Protein AF-A0A4D4MBR3-F1 (afdb_monomer_lite)

Organism: Streptomyces avermitilis (NCBI:txid33903)

Secondary structure (DSSP, 8-state):
--HHHHHHHHHHHHHHHHHHHHHHHHHHGGGGGTTSS-HHHHHHHHHHHTTSTTHHHHHHHHHT-HHHHHHHHHHHHTT---HHHHHHHHHHHHHHHHHTTSS-TTS-HHHHHHHHHHHHHHHHHS--TTPPPSHHHHHHHHHHHH--

Sequence (148 aa):
MHTHFAGLDEFVAELCLDRFARTAAKAQALSGLAGQGTVARNLDAVALALFDSGGPAMSGLAMTRPAAALRIREALVDGAPGFTAIQEAITGYLKAERGLGRVAETVDPRTVALAIVGTAHHLLMTSWPGAPDPRPHMARLVAALVDS

Structure (mmCIF, N/CA/C/O backbone):
data_AF-A0A4D4MBR3-F1
#
_entry.id   AF-A0A4D4MBR3-F1
#
loop_
_atom_site.group_PDB
_atom_site.id
_atom_site.type_symbol
_atom_site.label_atom_id
_atom_site.label_alt_id
_atom_site.label_comp_id
_atom_site.label_asym_id
_atom_site.label_entity_id
_atom_site.label_seq_id
_atom_site.pdbx_PDB_ins_code
_atom_site.Cartn_x
_atom_site.Cartn_y
_atom_site.Cartn_z
_atom_site.occupancy
_atom_site.B_iso_or_equiv
_atom_site.auth_seq_id
_atom_site.auth_comp_id
_atom_site.auth_asym_id
_atom_site.auth_atom_id
_atom_site.pdbx_PDB_model_num
ATOM 1 N N . MET A 1 1 ? 20.986 -2.812 -32.828 1.00 52.12 1 MET A N 1
ATOM 2 C CA . MET A 1 1 ? 21.242 -2.712 -31.371 1.00 52.12 1 MET A CA 1
ATOM 3 C C . MET A 1 1 ? 20.037 -2.206 -30.552 1.00 52.12 1 MET A C 1
ATOM 5 O O . MET A 1 1 ? 20.242 -1.737 -29.447 1.00 52.12 1 MET A O 1
ATOM 9 N N . HIS A 1 2 ? 18.781 -2.354 -31.009 1.00 56.81 2 HIS A N 1
ATOM 10 C CA . HIS A 1 2 ? 17.591 -1.909 -30.246 1.00 56.81 2 HIS A CA 1
ATOM 11 C C . HIS A 1 2 ? 16.764 -3.061 -29.644 1.00 56.81 2 HIS A C 1
ATOM 13 O O . HIS A 1 2 ? 16.032 -2.860 -28.684 1.00 56.81 2 HIS A O 1
ATOM 19 N N . THR A 1 3 ? 16.923 -4.286 -30.148 1.00 61.53 3 THR A N 1
ATOM 20 C CA . THR A 1 3 ? 16.164 -5.467 -29.704 1.00 61.53 3 THR A CA 1
ATOM 21 C C . THR A 1 3 ? 16.531 -5.927 -28.293 1.00 61.53 3 THR A C 1
ATOM 23 O O . THR A 1 3 ? 15.649 -6.268 -27.515 1.00 61.53 3 THR A O 1
ATOM 26 N N . HIS A 1 4 ? 17.815 -5.877 -27.926 1.00 59.25 4 HIS A N 1
ATOM 27 C CA . HIS A 1 4 ? 18.270 -6.319 -26.603 1.00 59.25 4 HIS A CA 1
ATOM 28 C C . HIS A 1 4 ? 17.826 -5.376 -25.468 1.00 59.25 4 HIS A C 1
ATOM 30 O O . HIS A 1 4 ? 17.591 -5.818 -24.348 1.00 59.25 4 HIS A O 1
ATOM 36 N N . PHE A 1 5 ? 17.695 -4.074 -25.745 1.00 61.84 5 PHE A N 1
ATOM 37 C CA . PHE A 1 5 ? 17.222 -3.103 -24.753 1.00 61.84 5 PHE A CA 1
ATOM 38 C C . PHE A 1 5 ? 15.700 -3.104 -24.623 1.00 61.84 5 PHE A C 1
ATOM 40 O O . PHE A 1 5 ? 15.207 -2.993 -23.506 1.00 61.84 5 PHE A O 1
ATOM 47 N N . ALA A 1 6 ? 14.974 -3.328 -25.725 1.00 71.31 6 ALA A N 1
ATOM 48 C CA . ALA A 1 6 ? 13.524 -3.491 -25.690 1.00 71.31 6 ALA A CA 1
ATOM 49 C C . ALA A 1 6 ? 13.096 -4.647 -24.768 1.00 71.31 6 ALA A C 1
ATOM 51 O O . ALA A 1 6 ? 12.208 -4.449 -23.945 1.00 71.31 6 ALA A O 1
ATOM 52 N N . GLY A 1 7 ? 13.781 -5.797 -24.839 1.00 84.25 7 GLY A N 1
ATOM 53 C CA . GLY A 1 7 ? 13.503 -6.935 -23.954 1.00 84.25 7 GLY A CA 1
ATOM 54 C C . GLY A 1 7 ? 13.854 -6.675 -22.485 1.00 84.25 7 GLY A C 1
ATOM 55 O O . GLY A 1 7 ? 13.163 -7.151 -21.591 1.00 84.25 7 GLY A O 1
ATOM 56 N N . LEU A 1 8 ? 14.892 -5.876 -22.207 1.00 87.25 8 LEU A N 1
ATOM 57 C CA . LEU A 1 8 ? 15.225 -5.493 -20.831 1.00 87.25 8 LEU A CA 1
ATOM 58 C C . LEU A 1 8 ? 14.201 -4.509 -20.246 1.00 87.25 8 LEU A C 1
ATOM 60 O O . LEU A 1 8 ? 13.843 -4.626 -19.079 1.00 87.25 8 LEU A O 1
ATOM 64 N N . ASP A 1 9 ? 13.727 -3.544 -21.035 1.00 90.00 9 ASP A N 1
ATOM 65 C CA . ASP A 1 9 ? 12.714 -2.581 -20.590 1.00 90.00 9 ASP A CA 1
ATOM 66 C C . ASP A 1 9 ? 11.358 -3.257 -20.343 1.00 90.00 9 ASP A C 1
ATOM 68 O O . ASP A 1 9 ? 10.672 -2.924 -19.378 1.00 90.00 9 ASP A O 1
ATOM 72 N N . GLU A 1 10 ? 10.996 -4.220 -21.193 1.00 91.38 10 GLU A N 1
ATOM 73 C CA . GLU A 1 10 ? 9.834 -5.094 -21.011 1.00 91.38 10 GLU A CA 1
ATOM 74 C C . GLU A 1 10 ? 9.959 -5.914 -19.725 1.00 91.38 10 GLU A C 1
ATOM 76 O O . GLU A 1 10 ? 9.095 -5.816 -18.857 1.00 91.38 10 GLU A O 1
ATOM 81 N N . PHE A 1 11 ? 11.084 -6.606 -19.532 1.00 90.50 11 PHE A N 1
ATOM 82 C CA . PHE A 1 11 ? 11.342 -7.379 -18.319 1.00 90.50 11 PHE A CA 1
ATOM 83 C C . PHE A 1 11 ? 11.266 -6.529 -17.039 1.00 90.50 11 PHE A C 1
ATOM 85 O O . PHE A 1 11 ? 10.668 -6.942 -16.046 1.00 90.50 11 PHE A O 1
ATOM 92 N N . VAL A 1 12 ? 11.847 -5.322 -17.044 1.00 91.31 12 VAL A N 1
ATOM 93 C CA . VAL A 1 12 ? 11.779 -4.405 -15.892 1.00 91.31 12 VAL A CA 1
ATOM 94 C C . VAL A 1 12 ? 10.337 -3.975 -15.619 1.00 91.31 12 VAL A C 1
ATOM 96 O O . VAL A 1 12 ? 9.928 -3.943 -14.458 1.00 91.31 12 VAL A O 1
ATOM 99 N N . ALA A 1 13 ? 9.560 -3.668 -16.662 1.00 92.94 13 ALA A N 1
ATOM 100 C CA . ALA A 1 13 ? 8.157 -3.300 -16.514 1.00 92.94 13 ALA A CA 1
ATOM 101 C C . ALA A 1 13 ? 7.324 -4.450 -15.931 1.00 92.94 13 ALA A C 1
ATOM 103 O O . ALA A 1 13 ? 6.610 -4.243 -14.949 1.00 92.94 13 ALA A O 1
ATOM 104 N N . GLU A 1 14 ? 7.460 -5.661 -16.474 1.00 91.94 14 GLU A N 1
ATOM 105 C CA . GLU A 1 14 ? 6.768 -6.854 -15.979 1.00 91.94 14 GLU A CA 1
ATOM 106 C C . GLU A 1 14 ? 7.123 -7.159 -14.524 1.00 91.94 14 GLU A C 1
ATOM 108 O O . GLU A 1 14 ? 6.234 -7.413 -13.713 1.00 91.94 14 GLU A O 1
ATOM 113 N N . LEU A 1 15 ? 8.402 -7.061 -14.153 1.00 89.81 15 LEU A N 1
ATOM 114 C CA . LEU A 1 15 ? 8.845 -7.311 -12.783 1.00 89.81 15 LEU A CA 1
ATOM 115 C C . LEU A 1 15 ? 8.292 -6.269 -11.792 1.00 89.81 15 LEU A C 1
ATOM 117 O O . LEU A 1 15 ? 7.940 -6.610 -10.660 1.00 89.81 15 LEU A O 1
ATOM 121 N N . CYS A 1 16 ? 8.170 -5.003 -12.202 1.00 90.56 16 CYS A N 1
ATOM 122 C CA . CYS A 1 16 ? 7.499 -3.974 -11.404 1.00 90.56 16 CYS A CA 1
ATOM 123 C C . CYS A 1 16 ? 5.992 -4.243 -11.258 1.00 90.56 16 CYS A C 1
ATOM 125 O O . CYS A 1 16 ? 5.451 -4.109 -10.159 1.00 90.56 16 CYS A O 1
ATOM 127 N N . LEU A 1 17 ? 5.318 -4.638 -12.340 1.00 91.81 17 LEU A N 1
ATOM 128 C CA . LEU A 1 17 ? 3.878 -4.910 -12.344 1.00 91.81 17 LEU A CA 1
ATOM 129 C C . LEU A 1 17 ? 3.519 -6.173 -11.548 1.00 91.81 17 LEU A C 1
ATOM 131 O O . LEU A 1 17 ? 2.597 -6.128 -10.736 1.00 91.81 17 LEU A O 1
ATOM 135 N N . ASP A 1 18 ? 4.272 -7.267 -11.700 1.00 90.62 18 ASP A N 1
ATOM 136 C CA . ASP A 1 18 ? 4.110 -8.497 -10.907 1.00 90.62 18 ASP A CA 1
ATOM 137 C C . ASP A 1 18 ? 4.226 -8.196 -9.408 1.00 90.62 18 ASP A C 1
ATOM 139 O O . ASP A 1 18 ? 3.422 -8.655 -8.594 1.00 90.62 18 ASP A O 1
ATOM 143 N N . ARG A 1 19 ? 5.174 -7.334 -9.035 1.00 88.94 19 ARG A N 1
ATOM 144 C CA . ARG A 1 19 ? 5.329 -6.893 -7.652 1.00 88.94 19 ARG A CA 1
ATOM 145 C C . ARG A 1 19 ? 4.107 -6.131 -7.151 1.00 88.94 19 ARG A C 1
ATOM 147 O O . ARG A 1 19 ? 3.607 -6.447 -6.071 1.00 88.94 19 ARG A O 1
ATOM 154 N N . PHE A 1 20 ? 3.626 -5.145 -7.907 1.00 91.31 20 PHE A N 1
ATOM 155 C CA . PHE A 1 20 ? 2.425 -4.411 -7.517 1.00 91.31 20 PHE A CA 1
ATOM 156 C C . PHE A 1 20 ? 1.214 -5.336 -7.394 1.00 91.31 20 PHE A C 1
ATOM 158 O O . PHE A 1 20 ? 0.483 -5.235 -6.409 1.00 91.31 20 PHE A O 1
ATOM 165 N N . ALA A 1 21 ? 1.061 -6.301 -8.302 1.00 92.75 21 ALA A N 1
ATOM 166 C CA . ALA A 1 21 ? 0.005 -7.303 -8.239 1.00 92.75 21 ALA A CA 1
ATOM 167 C C . ALA A 1 21 ? 0.090 -8.167 -6.973 1.00 92.75 21 ALA A C 1
ATOM 169 O O . ALA A 1 21 ? -0.911 -8.332 -6.274 1.00 92.75 21 ALA A O 1
ATOM 170 N N . ARG A 1 22 ? 1.282 -8.661 -6.614 1.00 92.38 22 ARG A N 1
ATOM 171 C CA . ARG A 1 22 ? 1.488 -9.435 -5.376 1.00 92.38 22 ARG A CA 1
ATOM 172 C C . ARG A 1 22 ? 1.175 -8.617 -4.131 1.00 92.38 22 ARG A C 1
ATOM 174 O O . ARG A 1 22 ? 0.509 -9.115 -3.223 1.00 92.38 22 ARG A O 1
ATOM 181 N N . THR A 1 23 ? 1.635 -7.367 -4.070 1.00 93.62 23 THR A N 1
ATOM 182 C CA . THR A 1 23 ? 1.335 -6.493 -2.931 1.00 93.62 23 THR A CA 1
ATOM 183 C C . THR A 1 23 ? -0.154 -6.161 -2.862 1.00 93.62 23 THR A C 1
ATOM 185 O O . THR A 1 23 ? -0.723 -6.209 -1.775 1.00 93.62 23 THR A O 1
ATOM 188 N N . ALA A 1 24 ? -0.810 -5.879 -3.988 1.00 95.12 24 ALA A N 1
ATOM 189 C CA . ALA A 1 24 ? -2.246 -5.619 -4.030 1.00 95.12 24 ALA A CA 1
ATOM 190 C C . ALA A 1 24 ? -3.059 -6.840 -3.582 1.00 95.12 24 ALA A C 1
ATOM 192 O O . ALA A 1 24 ? -3.966 -6.689 -2.769 1.00 95.12 24 ALA A O 1
ATOM 193 N N . ALA A 1 25 ? -2.692 -8.050 -4.014 1.00 95.44 25 ALA A N 1
ATOM 194 C CA . ALA A 1 25 ? -3.316 -9.285 -3.541 1.00 95.44 25 ALA A CA 1
ATOM 195 C C . ALA A 1 25 ? -3.141 -9.464 -2.020 1.00 95.44 25 ALA A C 1
ATOM 197 O O . ALA A 1 25 ? -4.094 -9.783 -1.308 1.00 95.44 25 ALA A O 1
ATOM 198 N N . LYS A 1 26 ? -1.940 -9.181 -1.494 1.00 95.31 26 LYS A N 1
ATOM 199 C CA . LYS A 1 26 ? -1.676 -9.195 -0.045 1.00 95.31 26 LYS A CA 1
ATOM 200 C C . LYS A 1 26 ? -2.508 -8.148 0.703 1.00 95.31 26 LYS A C 1
ATOM 202 O O . LYS A 1 26 ? -2.999 -8.429 1.791 1.00 95.31 26 LYS A O 1
ATOM 207 N N . ALA A 1 27 ? -2.688 -6.963 0.121 1.00 97.12 27 ALA A N 1
ATOM 208 C CA . ALA A 1 27 ? -3.512 -5.903 0.686 1.00 97.12 27 ALA A CA 1
ATOM 209 C C . ALA A 1 27 ? -4.997 -6.286 0.698 1.00 97.12 27 ALA A C 1
ATOM 211 O O . ALA A 1 27 ? -5.667 -6.104 1.708 1.00 97.12 27 ALA A O 1
ATOM 212 N N . GLN A 1 28 ? -5.513 -6.877 -0.381 1.00 97.12 28 GLN A N 1
ATOM 213 C CA . GLN A 1 28 ? -6.903 -7.342 -0.466 1.00 97.12 28 GLN A CA 1
ATOM 214 C C . GLN A 1 28 ? -7.223 -8.407 0.594 1.00 97.12 28 GLN A C 1
ATOM 216 O O . GLN A 1 28 ? -8.316 -8.402 1.168 1.00 97.12 28 GLN A O 1
ATOM 221 N N . ALA A 1 29 ? -6.251 -9.263 0.924 1.00 97.25 29 ALA A N 1
ATOM 222 C CA . ALA A 1 29 ? -6.381 -10.259 1.985 1.00 97.25 29 ALA A CA 1
ATOM 223 C C . ALA A 1 29 ? -6.569 -9.653 3.392 1.00 97.25 29 ALA A C 1
ATOM 225 O O . ALA A 1 29 ? -7.043 -10.354 4.286 1.00 97.25 29 ALA A O 1
ATOM 226 N N . LEU A 1 30 ? -6.279 -8.358 3.599 1.00 97.75 30 LEU A N 1
ATOM 227 C CA . LEU A 1 30 ? -6.546 -7.675 4.872 1.00 97.75 30 LEU A CA 1
ATOM 228 C C . LEU A 1 30 ? -8.026 -7.712 5.259 1.00 97.75 30 LEU A C 1
ATOM 230 O O . LEU A 1 30 ? -8.342 -7.761 6.444 1.00 97.75 30 LEU A O 1
ATOM 234 N N . SER A 1 31 ? -8.935 -7.728 4.280 1.00 96.50 31 SER A N 1
ATOM 235 C CA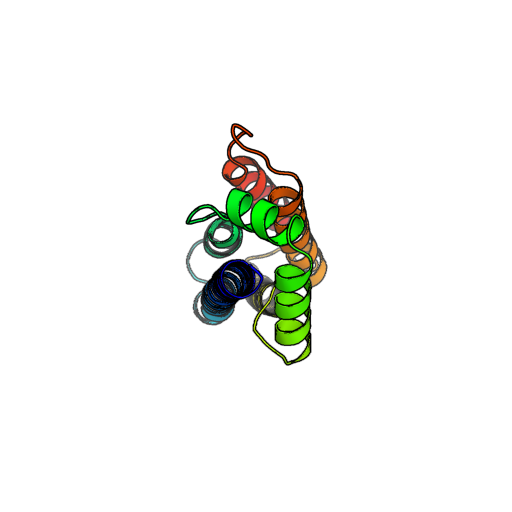 . SER A 1 31 ? -10.378 -7.819 4.541 1.00 96.50 31 SER A CA 1
ATOM 236 C C . SER A 1 31 ? -10.749 -9.041 5.396 1.00 96.50 31 SER A C 1
ATOM 238 O O . SER A 1 31 ? -11.602 -8.935 6.272 1.00 96.50 31 SER A O 1
ATOM 240 N N . GLY A 1 32 ? -10.058 -10.172 5.212 1.00 97.56 32 GLY A N 1
ATOM 241 C CA . GLY A 1 32 ? -10.244 -11.391 6.006 1.00 97.56 32 GLY A CA 1
ATOM 242 C C . GLY A 1 32 ? -9.528 -11.392 7.361 1.00 97.56 32 GLY A C 1
ATOM 243 O O . GLY A 1 32 ? -9.741 -12.303 8.158 1.00 97.56 32 GLY A O 1
ATOM 244 N N . LEU A 1 33 ? -8.686 -10.391 7.632 1.00 98.00 33 LEU A N 1
ATOM 245 C CA . LEU A 1 33 ? -7.939 -10.236 8.884 1.00 98.00 33 LEU A CA 1
ATOM 246 C C . LEU A 1 33 ? -8.573 -9.212 9.832 1.00 98.00 33 LEU A C 1
ATOM 248 O O . LEU A 1 33 ? -8.041 -8.998 10.919 1.00 98.00 33 LEU A O 1
ATOM 252 N N . ALA A 1 34 ? -9.691 -8.588 9.448 1.00 98.00 34 ALA A N 1
ATOM 253 C CA . ALA A 1 34 ? -10.412 -7.655 10.307 1.00 98.00 34 ALA A CA 1
ATOM 254 C C . ALA A 1 34 ? -10.749 -8.307 11.661 1.00 98.00 34 ALA A C 1
ATOM 256 O O . ALA A 1 34 ? -11.336 -9.390 11.718 1.00 98.00 34 ALA A O 1
ATOM 257 N N . GLY A 1 35 ? -10.340 -7.663 12.755 1.00 98.00 35 GLY A N 1
ATOM 258 C CA . GLY A 1 35 ? -10.522 -8.177 14.113 1.00 98.00 35 GLY A CA 1
ATOM 259 C C . GLY A 1 35 ? -9.496 -9.229 14.550 1.00 98.00 35 GLY A C 1
ATOM 260 O O . GLY A 1 35 ? -9.555 -9.691 15.690 1.00 98.00 35 GLY A O 1
ATOM 261 N N . GLN A 1 36 ? -8.538 -9.597 13.694 1.00 97.62 36 GLN A N 1
ATOM 262 C CA . GLN A 1 36 ? -7.528 -10.627 13.957 1.00 97.62 36 GLN A CA 1
ATOM 263 C C . GLN A 1 36 ? -6.112 -10.038 13.986 1.00 97.62 36 GLN A C 1
ATOM 265 O O . GLN A 1 36 ? -5.760 -9.155 13.208 1.00 97.62 36 GLN A O 1
ATOM 270 N N . GLY A 1 37 ? -5.244 -10.562 14.857 1.00 95.88 37 GLY A N 1
ATOM 271 C CA . GLY A 1 37 ? -3.885 -10.028 15.017 1.00 95.88 37 GLY A CA 1
ATOM 272 C C . GLY A 1 37 ? -3.878 -8.617 15.609 1.00 95.88 37 GLY A C 1
ATOM 273 O O . GLY A 1 37 ? -4.796 -8.258 16.339 1.00 95.88 37 GLY A O 1
ATOM 274 N N . THR A 1 38 ? -2.851 -7.818 15.317 1.00 96.88 38 THR A N 1
ATOM 275 C CA . THR A 1 38 ? -2.836 -6.374 15.611 1.00 96.88 38 THR A CA 1
ATOM 276 C C . THR A 1 38 ? -2.924 -5.592 14.304 1.00 96.88 38 THR A C 1
ATOM 278 O O . THR A 1 38 ? -2.416 -6.050 13.277 1.00 96.88 38 THR A O 1
ATOM 281 N N . VAL A 1 39 ? -3.548 -4.410 14.345 1.00 97.75 39 VAL A N 1
ATOM 282 C CA . VAL A 1 39 ? -3.711 -3.546 13.162 1.00 97.75 39 VAL A CA 1
ATOM 283 C C . VAL A 1 39 ? -2.345 -3.192 12.575 1.00 97.75 39 VAL A C 1
ATOM 285 O O . VAL A 1 39 ? -2.122 -3.402 11.384 1.00 97.75 39 VAL A O 1
ATOM 288 N N . ALA A 1 40 ? -1.401 -2.771 13.425 1.00 97.25 40 ALA A N 1
ATOM 289 C CA . ALA A 1 40 ? -0.042 -2.433 13.009 1.00 97.25 40 ALA A CA 1
ATOM 290 C C . ALA A 1 40 ? 0.654 -3.605 12.297 1.00 97.25 40 ALA A C 1
ATOM 292 O O . ALA A 1 40 ? 1.158 -3.439 11.193 1.00 97.25 40 ALA A O 1
ATOM 293 N N . ARG A 1 41 ? 0.592 -4.826 12.856 1.00 96.69 41 ARG A N 1
ATOM 294 C CA . ARG A 1 41 ? 1.218 -6.016 12.252 1.00 96.69 41 ARG A CA 1
ATOM 295 C C . ARG A 1 41 ? 0.629 -6.348 10.883 1.00 96.69 41 ARG A C 1
ATOM 297 O O . ARG A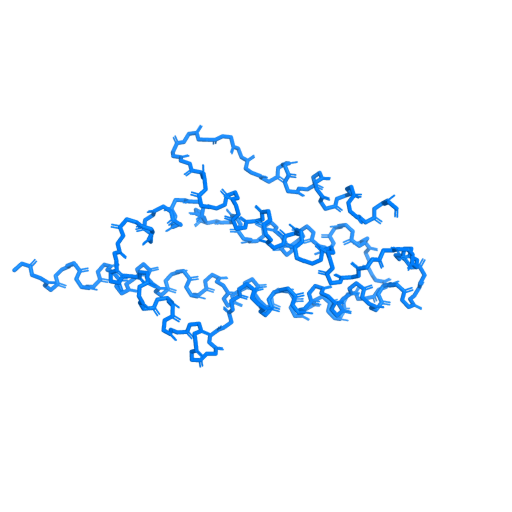 1 41 ? 1.361 -6.735 9.973 1.00 96.69 41 ARG A O 1
ATOM 304 N N . ASN A 1 42 ? -0.690 -6.249 10.743 1.00 97.62 42 ASN A N 1
ATOM 305 C CA . ASN A 1 42 ? -1.361 -6.551 9.482 1.00 97.62 42 ASN A CA 1
ATOM 306 C C . ASN A 1 42 ? -1.000 -5.504 8.412 1.00 97.62 42 ASN A C 1
ATOM 308 O O . ASN A 1 42 ? -0.682 -5.873 7.280 1.00 97.62 42 ASN A O 1
ATOM 312 N N . LEU A 1 43 ? -0.965 -4.218 8.777 1.00 97.38 43 LEU A N 1
ATOM 313 C CA . LEU A 1 43 ? -0.522 -3.145 7.882 1.00 97.38 43 LEU A CA 1
ATOM 314 C C . LEU A 1 43 ? 0.958 -3.262 7.514 1.00 97.38 43 LEU A C 1
ATOM 316 O O . LEU A 1 43 ? 1.287 -3.145 6.336 1.00 97.38 43 LEU A O 1
ATOM 320 N N . ASP A 1 44 ? 1.833 -3.568 8.472 1.00 96.94 44 ASP A N 1
ATOM 321 C CA . ASP A 1 44 ? 3.260 -3.803 8.231 1.00 96.94 44 ASP A CA 1
ATOM 322 C C . ASP A 1 44 ? 3.473 -4.934 7.231 1.00 96.94 44 ASP A C 1
ATOM 324 O O . ASP A 1 44 ? 4.288 -4.816 6.317 1.00 96.94 44 ASP A O 1
ATOM 328 N N . ALA A 1 45 ? 2.705 -6.021 7.335 1.00 95.12 45 ALA A N 1
ATOM 329 C CA . ALA A 1 45 ? 2.814 -7.119 6.385 1.00 95.12 45 ALA A CA 1
ATOM 330 C C . ALA A 1 45 ? 2.599 -6.635 4.938 1.00 95.12 45 ALA A C 1
ATOM 332 O O . ALA A 1 45 ? 3.301 -7.091 4.034 1.00 95.12 45 ALA A O 1
ATOM 333 N N . VAL A 1 46 ? 1.672 -5.706 4.704 1.00 95.56 46 VAL A N 1
ATOM 334 C CA . VAL A 1 46 ? 1.414 -5.129 3.376 1.00 95.56 46 VAL A CA 1
ATOM 335 C C . VAL A 1 46 ? 2.459 -4.079 3.008 1.00 95.56 46 VAL A C 1
ATOM 337 O O . VAL A 1 46 ? 3.052 -4.156 1.933 1.00 95.56 46 VAL A O 1
ATOM 340 N N . ALA A 1 47 ? 2.720 -3.130 3.904 1.00 93.88 47 ALA A N 1
ATOM 341 C CA . ALA A 1 47 ? 3.623 -2.009 3.676 1.00 93.88 47 ALA A CA 1
ATOM 342 C C . ALA A 1 47 ? 5.063 -2.471 3.410 1.00 93.88 47 ALA A C 1
ATOM 344 O O . ALA A 1 47 ? 5.729 -1.953 2.516 1.00 93.88 47 ALA A O 1
ATOM 345 N N . LEU A 1 48 ? 5.534 -3.489 4.133 1.00 93.69 48 LEU A N 1
ATOM 346 C CA . LEU A 1 48 ? 6.885 -4.021 3.973 1.00 93.69 48 LEU A CA 1
ATOM 347 C C . LEU A 1 48 ? 7.041 -4.897 2.726 1.00 93.69 48 LEU A C 1
ATOM 349 O O . LEU A 1 48 ? 8.134 -4.952 2.165 1.00 93.69 48 LEU A O 1
ATOM 353 N N . ALA A 1 49 ? 5.953 -5.497 2.225 1.00 91.75 49 ALA A N 1
ATOM 354 C CA . ALA A 1 49 ? 5.984 -6.261 0.975 1.00 91.75 49 ALA A CA 1
ATOM 355 C C . ALA A 1 49 ? 6.369 -5.390 -0.234 1.00 91.75 49 ALA A C 1
ATOM 357 O O . ALA A 1 49 ? 6.916 -5.887 -1.218 1.00 91.75 49 ALA A O 1
ATOM 358 N N . LEU A 1 50 ? 6.159 -4.070 -0.146 1.00 85.31 50 LEU A N 1
ATOM 359 C CA . LEU A 1 50 ? 6.634 -3.115 -1.146 1.00 85.31 50 LEU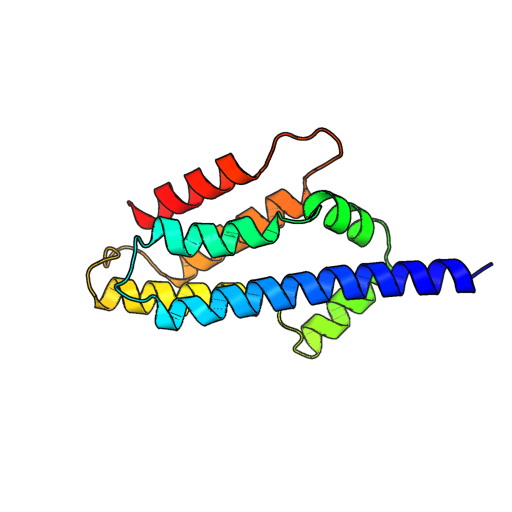 A CA 1
ATOM 360 C C . LEU A 1 50 ? 8.158 -2.994 -1.194 1.00 85.31 50 LEU A C 1
ATOM 362 O O . LEU A 1 50 ? 8.659 -2.540 -2.220 1.00 85.31 50 LEU A O 1
ATOM 366 N N . PHE A 1 51 ? 8.912 -3.485 -0.201 1.00 88.50 51 PHE A N 1
ATOM 367 C CA . PHE A 1 51 ? 10.386 -3.426 -0.145 1.00 88.50 51 PHE A CA 1
ATOM 368 C C . PHE A 1 51 ? 11.117 -4.771 -0.327 1.00 88.50 51 PHE A C 1
ATOM 370 O O . PHE A 1 51 ? 12.340 -4.777 -0.464 1.00 88.50 51 PHE A O 1
ATOM 377 N N . ASP A 1 52 ? 10.406 -5.900 -0.396 1.00 84.62 52 ASP A N 1
ATOM 378 C CA . ASP A 1 52 ? 10.975 -7.240 -0.648 1.00 84.62 52 ASP A CA 1
ATOM 379 C C . ASP A 1 52 ? 11.803 -7.339 -1.952 1.00 84.62 52 ASP A C 1
ATOM 381 O O . ASP A 1 52 ? 11.750 -6.454 -2.794 1.00 84.62 52 ASP A O 1
ATOM 385 N N . SER A 1 53 ? 12.598 -8.389 -2.168 1.00 69.50 53 SER A N 1
ATOM 386 C CA . SER A 1 53 ? 13.203 -8.723 -3.484 1.00 69.50 53 SER A CA 1
ATOM 387 C C . SER A 1 53 ? 13.780 -7.548 -4.311 1.00 69.50 53 SER A C 1
ATOM 389 O O . SER A 1 53 ? 13.548 -7.461 -5.514 1.00 69.50 53 SER A O 1
ATOM 391 N N . GLY A 1 54 ? 14.478 -6.598 -3.677 1.00 73.56 54 GLY A N 1
ATOM 392 C CA . GLY A 1 54 ? 15.123 -5.478 -4.373 1.00 73.56 54 GLY A CA 1
ATOM 393 C C . GLY A 1 54 ? 14.199 -4.341 -4.827 1.00 73.56 54 GLY A C 1
ATOM 394 O O . GLY A 1 54 ? 14.570 -3.621 -5.747 1.00 73.56 54 GLY A O 1
ATOM 395 N N . GLY A 1 55 ? 13.032 -4.141 -4.199 1.00 79.50 55 GLY A N 1
ATOM 396 C CA . GLY A 1 55 ? 12.081 -3.065 -4.542 1.00 79.50 55 GLY A CA 1
ATOM 397 C C . GLY A 1 55 ? 12.718 -1.690 -4.812 1.00 79.50 55 GLY A C 1
ATOM 398 O O . GLY A 1 55 ? 12.445 -1.106 -5.862 1.00 79.50 55 GLY A O 1
ATOM 399 N N . PRO A 1 56 ? 13.617 -1.198 -3.940 1.00 82.25 56 PRO A N 1
ATOM 400 C CA . PRO A 1 56 ? 14.394 0.017 -4.186 1.00 82.25 56 PRO A CA 1
ATOM 401 C C . PRO A 1 56 ? 15.263 -0.009 -5.453 1.00 82.25 56 PRO A C 1
ATOM 403 O O . PRO A 1 56 ? 15.201 0.901 -6.276 1.00 82.25 56 PRO A O 1
ATOM 406 N N . ALA A 1 57 ? 16.041 -1.077 -5.651 1.00 84.19 57 ALA A N 1
ATOM 407 C CA . ALA A 1 57 ? 16.904 -1.224 -6.823 1.00 84.19 57 ALA A CA 1
ATOM 408 C C . ALA A 1 57 ? 16.081 -1.305 -8.119 1.00 84.19 57 ALA A C 1
ATOM 410 O O . ALA A 1 57 ? 16.413 -0.656 -9.107 1.00 84.19 57 ALA A O 1
ATOM 411 N N . MET A 1 58 ? 14.970 -2.044 -8.092 1.00 83.19 58 MET A N 1
ATOM 412 C CA . MET A 1 58 ? 14.017 -2.139 -9.198 1.00 83.19 58 MET A CA 1
ATOM 413 C C . MET A 1 58 ? 13.374 -0.794 -9.527 1.00 83.19 58 MET A C 1
ATOM 415 O O . MET A 1 58 ? 13.257 -0.444 -10.697 1.00 83.19 58 MET A O 1
ATOM 419 N N . SER A 1 59 ? 13.005 -0.023 -8.505 1.00 84.50 59 SER A N 1
ATOM 420 C CA . SER A 1 59 ? 12.450 1.321 -8.679 1.00 84.50 59 SER A CA 1
ATOM 421 C C . SER A 1 59 ? 13.456 2.246 -9.361 1.00 84.50 59 SER A C 1
ATOM 423 O O . SER A 1 59 ? 13.125 2.869 -10.368 1.00 84.50 59 SER A O 1
ATOM 425 N N . GLY A 1 60 ? 14.713 2.250 -8.906 1.00 85.25 60 GLY A N 1
ATOM 426 C CA . GLY A 1 60 ? 15.788 2.995 -9.565 1.00 85.25 60 GLY A CA 1
ATOM 427 C C . GLY A 1 60 ? 16.032 2.546 -11.014 1.00 85.25 60 GLY A C 1
ATOM 428 O O . GLY A 1 60 ? 16.194 3.378 -11.909 1.00 85.25 60 GLY A O 1
ATOM 429 N N . LEU A 1 61 ? 15.995 1.235 -11.284 1.00 85.50 61 LEU A N 1
ATOM 430 C CA . LEU A 1 61 ? 16.116 0.701 -12.645 1.00 85.50 61 LEU A CA 1
ATOM 431 C C . LEU A 1 61 ? 14.957 1.147 -13.543 1.00 85.50 61 LEU A C 1
ATOM 433 O O . LEU A 1 61 ? 15.204 1.579 -14.663 1.00 85.50 61 LEU A O 1
ATOM 437 N N . ALA A 1 62 ? 13.713 1.100 -13.068 1.00 87.56 62 ALA A N 1
ATOM 438 C CA . ALA A 1 62 ? 12.554 1.561 -13.830 1.00 87.56 62 ALA A CA 1
ATOM 439 C C . ALA A 1 62 ? 12.606 3.076 -14.103 1.00 87.56 62 ALA A C 1
ATOM 441 O O . ALA A 1 62 ? 12.325 3.514 -15.218 1.00 87.56 62 ALA A O 1
ATOM 442 N N . MET A 1 63 ? 13.031 3.880 -13.121 1.00 85.81 63 MET A N 1
ATOM 443 C CA . MET A 1 63 ? 13.128 5.342 -13.250 1.00 85.81 63 MET A CA 1
ATOM 444 C C . MET A 1 63 ? 14.168 5.796 -14.277 1.00 85.81 63 MET A C 1
ATOM 446 O O . MET A 1 63 ? 13.989 6.825 -14.924 1.00 85.81 63 MET A O 1
ATOM 450 N N . THR A 1 64 ? 15.247 5.034 -14.457 1.00 88.12 64 THR A N 1
ATOM 451 C CA . THR A 1 64 ? 16.295 5.354 -15.443 1.00 88.12 64 THR A CA 1
ATOM 452 C C . THR A 1 64 ? 15.940 4.915 -16.868 1.00 88.12 64 THR A C 1
ATOM 454 O O . THR A 1 64 ? 16.729 5.129 -17.789 1.00 88.12 64 THR A O 1
ATOM 457 N N . ARG A 1 65 ? 14.760 4.309 -17.077 1.00 90.31 65 ARG A N 1
ATOM 458 C CA . ARG A 1 65 ? 14.366 3.646 -18.330 1.00 90.31 65 ARG A CA 1
ATOM 459 C C . ARG A 1 65 ? 12.988 4.129 -18.802 1.00 90.31 65 ARG A C 1
ATOM 461 O O . ARG A 1 65 ? 11.971 3.527 -18.454 1.00 90.31 65 ARG A O 1
ATOM 468 N N . PRO A 1 66 ? 12.923 5.177 -19.647 1.00 91.38 66 PRO A N 1
ATOM 469 C CA . PRO A 1 66 ? 11.656 5.785 -20.064 1.00 91.38 66 PRO A CA 1
ATOM 470 C C . PRO A 1 66 ? 10.653 4.806 -20.692 1.00 91.38 66 PRO A C 1
ATOM 472 O O . PRO A 1 66 ? 9.458 4.906 -20.430 1.00 91.38 66 PRO A O 1
ATOM 475 N N . ALA A 1 67 ? 11.122 3.831 -21.478 1.00 92.19 67 ALA A N 1
ATOM 476 C CA . ALA A 1 67 ? 10.255 2.839 -22.117 1.00 92.19 67 ALA A CA 1
ATOM 477 C C . ALA A 1 67 ? 9.667 1.814 -21.128 1.00 92.19 67 ALA A C 1
ATOM 479 O O . ALA A 1 67 ? 8.571 1.306 -21.359 1.00 92.19 67 ALA A O 1
ATOM 480 N N . ALA A 1 68 ? 10.367 1.511 -20.030 1.00 92.75 68 ALA A N 1
ATOM 481 C CA . ALA A 1 68 ? 9.827 0.683 -18.953 1.00 92.75 68 ALA A CA 1
ATOM 482 C C . ALA A 1 68 ? 8.802 1.480 -18.134 1.00 92.75 68 ALA A C 1
ATOM 484 O O . ALA A 1 68 ? 7.692 1.010 -17.899 1.00 92.75 68 ALA A O 1
ATOM 485 N N . ALA A 1 69 ? 9.137 2.724 -17.772 1.00 92.12 69 ALA A N 1
ATOM 486 C CA . ALA A 1 69 ? 8.239 3.619 -17.045 1.00 92.12 69 ALA A CA 1
ATOM 487 C C . ALA A 1 69 ? 6.923 3.883 -17.802 1.00 92.12 69 ALA A C 1
ATOM 489 O O . ALA A 1 69 ? 5.856 3.885 -17.187 1.00 92.12 69 ALA A O 1
ATOM 490 N N . LEU A 1 70 ? 6.985 4.061 -19.129 1.00 93.62 70 LEU A N 1
ATOM 491 C CA . LEU A 1 70 ? 5.797 4.219 -19.970 1.00 93.62 70 LEU A CA 1
ATOM 492 C C . LEU A 1 70 ? 4.907 2.971 -19.931 1.00 93.62 70 LEU A C 1
ATOM 494 O O . LEU A 1 70 ? 3.724 3.102 -19.636 1.00 93.62 70 LEU A O 1
ATOM 498 N N . ARG A 1 71 ? 5.477 1.773 -20.120 1.00 94.19 71 ARG A N 1
ATOM 499 C CA . ARG A 1 71 ? 4.721 0.510 -20.053 1.00 94.19 71 ARG A CA 1
ATOM 500 C C . ARG A 1 71 ? 4.067 0.283 -18.696 1.00 94.19 71 ARG A C 1
ATOM 502 O O . ARG A 1 71 ? 2.910 -0.116 -18.632 1.00 94.19 71 ARG A O 1
ATOM 509 N N . ILE A 1 72 ? 4.791 0.557 -17.607 1.00 93.56 72 ILE A N 1
ATOM 510 C CA . ILE A 1 72 ? 4.233 0.469 -16.251 1.00 93.56 72 ILE A CA 1
ATOM 511 C C . ILE A 1 72 ? 3.035 1.415 -16.132 1.00 93.56 72 ILE A C 1
ATOM 513 O O . ILE A 1 72 ? 1.982 1.016 -15.644 1.00 93.56 72 ILE A O 1
ATOM 517 N N . ARG A 1 73 ? 3.174 2.663 -16.593 1.00 92.50 73 ARG A N 1
ATOM 518 C CA . ARG A 1 73 ? 2.088 3.646 -16.554 1.00 92.50 73 ARG A CA 1
ATOM 519 C C . ARG A 1 73 ? 0.878 3.199 -17.374 1.00 92.50 73 ARG A C 1
ATOM 521 O O . ARG A 1 73 ? -0.231 3.318 -16.870 1.00 92.50 73 ARG A O 1
ATOM 528 N N . GLU A 1 74 ? 1.078 2.724 -18.599 1.00 95.31 74 GLU A N 1
ATOM 529 C CA . GLU A 1 74 ? 0.003 2.240 -19.478 1.00 95.31 74 GLU A CA 1
ATOM 530 C C . GLU A 1 74 ? -0.746 1.076 -18.830 1.00 95.31 74 GLU A C 1
ATOM 532 O O . GLU A 1 74 ? -1.955 1.162 -18.651 1.00 95.31 74 GLU A O 1
ATOM 537 N N . ALA A 1 75 ? -0.029 0.067 -18.330 1.00 95.12 75 ALA A N 1
ATOM 538 C CA . ALA A 1 75 ? -0.646 -1.054 -17.628 1.00 95.12 75 ALA A CA 1
ATOM 539 C C . ALA A 1 75 ? -1.457 -0.604 -16.399 1.00 95.12 75 ALA A C 1
ATOM 541 O O . ALA A 1 75 ? -2.559 -1.096 -16.173 1.00 95.12 75 ALA A O 1
ATOM 542 N N . LEU A 1 76 ? -0.942 0.345 -15.607 1.00 92.88 76 LEU A N 1
ATOM 543 C CA . LEU A 1 76 ? -1.668 0.898 -14.458 1.00 92.88 76 LEU A CA 1
ATOM 544 C C . LEU A 1 76 ? -2.921 1.689 -14.873 1.00 92.88 76 LEU A C 1
ATOM 546 O O . LEU A 1 76 ? -3.930 1.628 -14.175 1.00 92.88 76 LEU A O 1
ATOM 550 N N . VAL A 1 77 ? -2.872 2.421 -15.991 1.00 93.56 77 VAL A N 1
ATOM 551 C CA . VAL A 1 77 ? -4.041 3.110 -16.570 1.00 93.56 77 VAL A CA 1
ATOM 552 C C . VAL A 1 77 ? -5.079 2.100 -17.064 1.00 93.56 77 VAL A C 1
ATOM 554 O O . VAL A 1 77 ? -6.271 2.307 -16.844 1.00 93.56 77 VAL A O 1
ATOM 557 N N . ASP A 1 78 ? -4.629 0.980 -17.628 1.00 94.94 78 ASP A N 1
ATOM 558 C CA . ASP A 1 78 ? -5.472 -0.114 -18.126 1.00 94.94 78 ASP A CA 1
ATOM 559 C C . ASP A 1 78 ? -6.012 -1.028 -17.007 1.00 94.94 78 ASP A C 1
ATOM 561 O O . ASP A 1 78 ? -6.682 -2.028 -17.269 1.00 94.94 78 ASP A O 1
ATOM 565 N N . GLY A 1 79 ? -5.766 -0.677 -15.740 1.00 91.50 79 GLY A N 1
ATOM 566 C CA . GLY A 1 79 ? -6.353 -1.342 -14.579 1.00 91.50 79 GLY A CA 1
ATOM 567 C C . GLY A 1 79 ? -5.475 -2.412 -13.936 1.00 91.50 79 GLY A C 1
ATOM 568 O O . GLY A 1 79 ? -5.958 -3.149 -13.072 1.00 91.50 79 GLY A O 1
ATOM 569 N N . ALA A 1 80 ? -4.190 -2.500 -14.295 1.00 93.00 80 ALA A N 1
ATOM 570 C CA . ALA A 1 80 ? -3.259 -3.330 -13.543 1.00 93.00 80 ALA A CA 1
ATOM 571 C C . ALA A 1 80 ? -3.229 -2.885 -12.065 1.00 93.00 80 ALA A C 1
ATOM 573 O O . ALA A 1 80 ? -3.208 -1.685 -11.765 1.00 93.00 80 ALA A O 1
ATOM 574 N N . PRO A 1 81 ? -3.214 -3.834 -11.116 1.00 91.81 81 PRO A N 1
ATOM 575 C CA . PRO A 1 81 ? -3.190 -3.513 -9.698 1.00 91.81 81 PRO A CA 1
ATOM 576 C C . PRO A 1 81 ? -1.912 -2.746 -9.338 1.00 91.81 81 PRO A C 1
ATOM 578 O O . PRO A 1 81 ? -0.806 -3.245 -9.520 1.00 91.81 81 PRO A O 1
ATOM 581 N N . GLY A 1 82 ? -2.081 -1.536 -8.802 1.00 92.25 82 GLY A N 1
ATOM 582 C CA . GLY A 1 82 ? -0.999 -0.636 -8.398 1.00 92.25 82 GLY A CA 1
ATOM 583 C C . GLY A 1 82 ? -1.161 -0.088 -6.982 1.00 92.25 82 GLY A C 1
ATOM 584 O O . GLY A 1 82 ? -1.922 -0.611 -6.164 1.00 92.25 82 GLY A O 1
ATOM 585 N N . PHE A 1 83 ? -0.489 1.031 -6.704 1.00 92.25 83 PHE A N 1
ATOM 586 C CA . PHE A 1 83 ? -0.603 1.749 -5.429 1.00 92.25 83 PHE A CA 1
ATOM 587 C C . PHE A 1 83 ? -2.048 2.126 -5.068 1.00 92.25 83 PHE A C 1
ATOM 589 O O . PHE A 1 83 ? -2.414 2.042 -3.898 1.00 92.25 83 PHE A O 1
ATOM 596 N N . THR A 1 84 ? -2.887 2.463 -6.055 1.00 94.06 84 THR A N 1
ATOM 597 C CA . THR A 1 84 ? -4.313 2.760 -5.839 1.00 94.06 84 THR A CA 1
ATOM 598 C C . THR A 1 84 ? -5.058 1.570 -5.231 1.00 94.06 84 THR A C 1
ATOM 600 O O . THR A 1 84 ? -5.715 1.728 -4.206 1.00 94.06 84 THR A O 1
ATOM 603 N N . ALA A 1 85 ? -4.886 0.365 -5.788 1.00 95.69 85 ALA A N 1
ATOM 604 C CA . ALA A 1 85 ? -5.534 -0.846 -5.280 1.00 95.69 85 ALA A CA 1
ATOM 605 C C . ALA A 1 85 ? -5.071 -1.188 -3.851 1.00 95.69 85 ALA A C 1
ATOM 607 O O . ALA A 1 85 ? -5.868 -1.597 -3.007 1.00 95.69 85 ALA A O 1
ATOM 608 N N . ILE A 1 86 ? -3.784 -0.974 -3.557 1.00 96.62 86 ILE A N 1
ATOM 609 C CA . ILE A 1 86 ? -3.224 -1.160 -2.211 1.00 96.62 86 ILE A CA 1
ATOM 610 C C . ILE A 1 86 ? -3.849 -0.158 -1.229 1.00 96.62 86 ILE A C 1
ATOM 612 O O . ILE A 1 86 ? -4.288 -0.548 -0.147 1.00 96.62 86 ILE A O 1
ATOM 616 N N . GLN A 1 87 ? -3.930 1.120 -1.608 1.00 97.50 87 GLN A N 1
ATOM 617 C CA . GLN A 1 87 ? -4.519 2.174 -0.781 1.00 97.50 87 GLN A CA 1
ATOM 618 C C . GLN A 1 87 ? -6.000 1.908 -0.483 1.00 97.50 87 GLN A C 1
ATOM 620 O O . GLN A 1 87 ? -6.448 2.091 0.651 1.00 97.50 87 GLN A O 1
ATOM 625 N N . GLU A 1 88 ? -6.768 1.467 -1.478 1.00 98.06 88 GLU A N 1
ATOM 626 C CA . GLU A 1 88 ? -8.184 1.122 -1.322 1.00 98.06 88 GLU A CA 1
ATOM 627 C C . GLU A 1 88 ? -8.382 -0.058 -0.368 1.00 98.06 88 GLU A C 1
ATOM 629 O O . GLU A 1 88 ? -9.216 0.021 0.538 1.00 98.06 88 GLU A O 1
ATOM 634 N N . ALA A 1 89 ? -7.574 -1.110 -0.506 1.00 98.31 89 ALA A N 1
ATOM 635 C CA . ALA A 1 89 ? -7.631 -2.270 0.374 1.00 98.31 89 ALA A CA 1
ATOM 636 C C . ALA A 1 89 ? -7.271 -1.917 1.829 1.00 98.31 89 ALA A C 1
ATOM 638 O O . ALA A 1 89 ? -7.997 -2.295 2.751 1.00 98.31 89 ALA A O 1
ATOM 639 N N . ILE A 1 90 ? -6.215 -1.119 2.045 1.00 98.44 90 ILE A N 1
ATOM 640 C CA . ILE A 1 90 ? -5.847 -0.612 3.379 1.00 98.44 90 ILE A CA 1
ATOM 641 C C . ILE A 1 90 ? -6.970 0.260 3.960 1.00 98.44 90 ILE A C 1
ATOM 643 O O . ILE A 1 90 ? -7.324 0.114 5.129 1.00 98.44 90 ILE A O 1
ATOM 647 N N . THR A 1 91 ? -7.578 1.129 3.146 1.00 98.69 91 THR A N 1
ATOM 648 C CA . THR A 1 91 ? -8.705 1.973 3.572 1.00 98.69 91 THR A CA 1
ATOM 649 C C . THR A 1 91 ? -9.891 1.118 4.025 1.00 98.69 91 THR A C 1
ATOM 651 O O . THR A 1 91 ? -10.500 1.404 5.056 1.00 98.69 91 THR A O 1
ATOM 654 N N . GLY A 1 92 ? -10.234 0.072 3.266 1.00 98.62 92 GLY A N 1
ATOM 655 C CA . GLY A 1 92 ? -11.312 -0.856 3.608 1.00 98.62 92 GLY A CA 1
ATOM 656 C C . GLY A 1 92 ? -11.042 -1.605 4.913 1.00 98.62 92 GLY A C 1
ATOM 657 O O . GLY A 1 92 ? -11.913 -1.661 5.779 1.00 98.62 92 GLY A O 1
ATOM 658 N N . TYR A 1 93 ? -9.815 -2.099 5.086 1.00 98.69 93 TYR A N 1
ATOM 659 C CA . TYR A 1 93 ? -9.376 -2.762 6.312 1.00 98.69 93 TYR A CA 1
ATOM 660 C C . TYR A 1 93 ? -9.479 -1.849 7.540 1.00 98.69 93 TYR A C 1
ATOM 662 O O . TYR A 1 93 ? -10.104 -2.213 8.533 1.00 98.69 93 TYR A O 1
ATOM 670 N N . LEU A 1 94 ? -8.941 -0.632 7.454 1.00 98.44 94 LEU A N 1
ATOM 671 C CA . LEU A 1 94 ? -8.976 0.335 8.551 1.00 98.44 94 LEU A CA 1
ATOM 672 C C . LEU A 1 94 ? -10.403 0.764 8.912 1.00 98.44 94 LEU A C 1
ATOM 674 O O . LEU A 1 94 ? -10.707 0.929 10.088 1.00 98.44 94 LEU A O 1
ATOM 678 N N . LYS A 1 95 ? -11.304 0.894 7.928 1.00 98.56 95 LYS A N 1
ATOM 679 C CA . LYS A 1 95 ? -12.735 1.127 8.194 1.00 98.56 95 LYS A CA 1
ATOM 680 C C . LYS A 1 95 ? -13.365 -0.023 8.980 1.00 98.56 95 LYS A C 1
ATOM 682 O O . LYS A 1 95 ? -14.144 0.237 9.894 1.00 98.56 95 LYS A O 1
ATOM 687 N N . ALA A 1 96 ? -13.037 -1.267 8.632 1.00 98.50 96 ALA A N 1
ATOM 688 C CA . ALA A 1 96 ? -13.540 -2.441 9.338 1.00 98.50 96 ALA A CA 1
ATOM 689 C C . ALA A 1 96 ? -13.004 -2.503 10.778 1.00 98.50 96 ALA A C 1
ATOM 691 O O . ALA A 1 96 ? -13.783 -2.667 11.710 1.00 98.50 96 ALA A O 1
ATOM 692 N N . GLU A 1 97 ? -11.701 -2.296 10.977 1.00 98.44 97 GLU A N 1
ATOM 693 C CA . GLU A 1 97 ? -11.082 -2.265 12.311 1.00 98.44 97 GLU A CA 1
ATOM 694 C C . GLU A 1 97 ? -11.623 -1.123 13.184 1.00 98.44 97 GLU A C 1
ATOM 696 O O . GLU A 1 97 ? -11.856 -1.318 14.378 1.00 98.44 97 GLU A O 1
ATOM 701 N N . ARG A 1 98 ? -11.897 0.049 12.593 1.00 97.56 98 ARG A N 1
ATOM 702 C CA . ARG A 1 98 ? -12.544 1.172 13.287 1.00 97.56 98 ARG A CA 1
ATOM 703 C C . ARG A 1 98 ? -13.962 0.820 13.732 1.00 97.56 98 ARG A C 1
ATOM 705 O O . ARG A 1 98 ? -14.291 1.004 14.895 1.00 97.56 98 ARG A O 1
ATOM 712 N N . GLY A 1 99 ? -14.759 0.199 12.857 1.00 97.62 99 GLY A N 1
ATOM 713 C CA . GLY A 1 99 ? -16.094 -0.305 13.208 1.00 97.62 99 GLY A CA 1
ATOM 714 C C . GLY A 1 99 ? -16.096 -1.381 14.306 1.00 97.62 99 GLY A C 1
ATOM 715 O O . GLY A 1 99 ? -17.111 -1.574 14.970 1.00 97.62 99 GLY A O 1
ATOM 716 N N . LEU A 1 100 ? -14.963 -2.056 14.527 1.00 97.75 100 LEU A N 1
ATOM 717 C CA . LEU A 1 100 ? -14.743 -3.007 15.623 1.00 97.75 100 LEU A CA 1
ATOM 718 C C . LEU A 1 100 ? -14.158 -2.354 16.891 1.00 97.75 100 LEU A C 1
ATOM 720 O O . LEU A 1 100 ? -13.868 -3.060 17.856 1.00 97.75 100 LEU A O 1
ATOM 724 N N . GLY A 1 101 ? -13.944 -1.034 16.897 1.00 96.88 101 GLY A N 1
ATOM 725 C CA . GLY A 1 101 ? -13.351 -0.293 18.015 1.00 96.88 101 GLY A CA 1
ATOM 726 C C . GLY A 1 101 ? -11.853 -0.540 18.218 1.00 96.88 101 GLY A C 1
ATOM 727 O O . GLY A 1 101 ? -11.320 -0.239 19.282 1.00 96.88 101 GLY A O 1
ATOM 728 N N . ARG A 1 102 ? -11.167 -1.116 17.223 1.00 96.38 102 ARG A N 1
ATOM 729 C CA . ARG A 1 102 ? -9.733 -1.462 17.275 1.00 96.38 102 ARG A CA 1
ATOM 730 C C . ARG A 1 102 ? -8.828 -0.384 16.676 1.00 96.38 102 ARG A C 1
ATOM 732 O O . ARG A 1 102 ? -7.615 -0.453 16.835 1.00 96.38 102 ARG A O 1
ATOM 739 N N . VAL A 1 103 ? -9.425 0.594 16.001 1.00 96.88 103 VAL A N 1
ATOM 740 C CA . VAL A 1 103 ? -8.817 1.848 15.540 1.00 96.88 103 VAL A CA 1
ATOM 741 C C . VAL A 1 103 ? -9.683 2.981 16.086 1.00 96.88 103 VAL A C 1
ATOM 743 O O . VAL A 1 103 ? -10.909 2.862 16.067 1.00 96.88 103 VAL A O 1
ATOM 746 N N . ALA A 1 104 ? -9.075 4.058 16.583 1.00 95.31 104 ALA A N 1
ATOM 747 C CA . ALA A 1 104 ? -9.817 5.179 17.154 1.00 95.31 104 ALA A CA 1
ATOM 748 C C . ALA A 1 104 ? -10.718 5.869 16.109 1.00 95.31 104 ALA A C 1
ATOM 750 O O . ALA A 1 104 ? -10.356 6.002 14.941 1.00 95.31 104 ALA A O 1
ATOM 751 N N . GLU A 1 105 ? -11.889 6.365 16.526 1.00 95.12 105 GLU A N 1
ATOM 752 C CA . GLU A 1 105 ? -12.827 7.072 15.631 1.00 95.12 105 GLU A CA 1
ATOM 753 C C . GLU A 1 105 ? -12.253 8.380 15.056 1.00 95.12 105 GLU A C 1
ATOM 755 O O . GLU A 1 105 ? -12.680 8.840 13.997 1.00 95.12 105 GLU A O 1
ATOM 760 N N . THR A 1 106 ? -11.259 8.962 15.730 1.00 93.88 106 THR A N 1
ATOM 761 C CA . THR A 1 106 ? -10.508 10.145 15.283 1.00 93.88 106 THR A CA 1
ATOM 762 C C . THR A 1 106 ? -9.573 9.857 14.109 1.00 93.88 106 THR A C 1
ATOM 764 O O . THR A 1 106 ? -9.187 10.786 13.401 1.00 93.88 106 THR A O 1
ATOM 767 N N . VAL A 1 107 ? -9.217 8.591 13.875 1.00 94.88 107 VAL A N 1
ATOM 768 C CA . VAL A 1 107 ? -8.373 8.187 12.752 1.00 94.88 107 VAL A CA 1
ATOM 769 C C . VAL A 1 107 ? -9.205 8.185 11.470 1.00 94.88 107 VAL A C 1
ATOM 771 O O . VAL A 1 107 ? -10.222 7.492 11.369 1.00 94.88 107 VAL A O 1
ATOM 774 N N . ASP A 1 108 ? -8.751 8.934 10.459 1.00 97.19 108 ASP A N 1
ATOM 775 C CA . ASP A 1 108 ? -9.289 8.857 9.098 1.00 97.19 108 ASP A CA 1
ATOM 776 C C . ASP A 1 108 ? -8.595 7.731 8.302 1.00 97.19 108 ASP A C 1
ATOM 778 O O . ASP A 1 108 ? -7.426 7.878 7.919 1.00 97.19 108 ASP A O 1
ATOM 782 N N . PRO A 1 109 ? -9.301 6.626 7.978 1.00 97.75 109 PRO A N 1
ATOM 783 C CA . PRO A 1 109 ? -8.731 5.485 7.264 1.00 97.75 109 PRO A CA 1
ATOM 784 C C . PRO A 1 109 ? -8.083 5.844 5.927 1.00 97.75 109 PRO A C 1
ATOM 786 O O . PRO A 1 109 ? -7.079 5.243 5.546 1.00 97.75 109 PRO A O 1
ATOM 789 N N . ARG A 1 110 ? -8.654 6.813 5.196 1.00 97.88 110 ARG A N 1
ATOM 790 C CA . ARG A 1 110 ? -8.145 7.200 3.876 1.00 97.88 110 ARG A CA 1
ATOM 791 C C . ARG A 1 110 ? -6.830 7.969 4.002 1.00 97.88 110 ARG A C 1
ATOM 793 O O . ARG A 1 110 ? -5.908 7.692 3.238 1.00 97.88 110 ARG A O 1
ATOM 800 N N . THR A 1 111 ? -6.732 8.891 4.959 1.00 98.06 111 THR A N 1
ATOM 801 C CA . THR A 1 111 ? -5.495 9.636 5.236 1.00 98.06 111 THR A CA 1
ATOM 802 C C . THR A 1 111 ? -4.375 8.708 5.694 1.00 98.06 111 THR A C 1
ATOM 804 O O . THR A 1 111 ? -3.264 8.808 5.177 1.00 98.06 111 THR A O 1
ATOM 807 N N . VAL A 1 112 ? -4.657 7.750 6.585 1.00 97.75 112 VAL A N 1
ATOM 808 C CA . VAL A 1 112 ? -3.654 6.754 7.005 1.00 97.75 1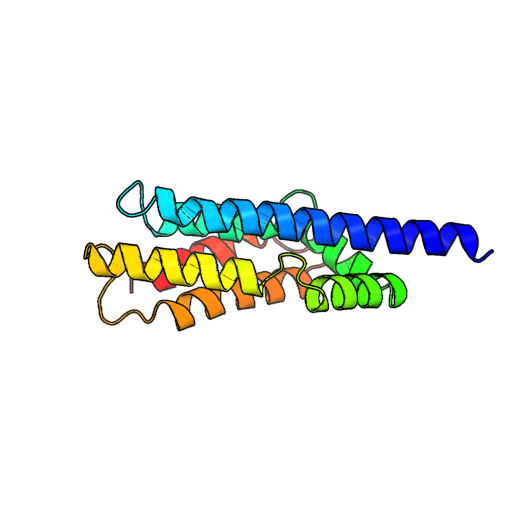12 VAL A CA 1
ATOM 809 C C . VAL A 1 112 ? -3.197 5.896 5.825 1.00 97.75 112 VAL A C 1
ATOM 811 O O . VAL A 1 112 ? -1.996 5.724 5.623 1.00 97.75 112 VAL A O 1
ATOM 814 N N . ALA A 1 113 ? -4.126 5.401 5.002 1.00 98.06 113 ALA A N 1
ATOM 815 C CA . ALA A 1 113 ? -3.778 4.620 3.817 1.00 98.06 113 ALA A CA 1
ATOM 816 C C . ALA A 1 113 ? -2.900 5.417 2.837 1.00 98.06 113 ALA A C 1
ATOM 818 O O . ALA A 1 113 ? -1.897 4.894 2.348 1.00 98.06 113 ALA A O 1
ATOM 819 N N . LEU A 1 114 ? -3.245 6.686 2.586 1.00 98.25 114 LEU A N 1
ATOM 820 C CA . LEU A 1 114 ? -2.460 7.591 1.746 1.00 98.25 114 LEU A CA 1
ATOM 821 C C . LEU A 1 114 ? -1.063 7.832 2.325 1.00 98.25 114 LEU A C 1
ATOM 823 O O . LEU A 1 114 ? -0.090 7.802 1.578 1.00 98.25 114 LEU A O 1
ATOM 827 N N . ALA A 1 115 ? -0.944 8.043 3.638 1.00 98.06 115 ALA A N 1
ATOM 828 C CA . ALA A 1 115 ? 0.343 8.247 4.294 1.00 98.06 115 ALA A CA 1
ATOM 829 C C . ALA A 1 115 ? 1.241 7.005 4.173 1.00 98.06 115 ALA A C 1
ATOM 831 O O . ALA A 1 115 ? 2.393 7.123 3.766 1.00 98.06 115 ALA A O 1
ATOM 832 N N . ILE A 1 116 ? 0.702 5.809 4.431 1.00 97.44 116 ILE A N 1
ATOM 833 C CA . ILE A 1 116 ? 1.445 4.546 4.294 1.00 97.44 116 ILE A CA 1
ATOM 834 C C . ILE A 1 116 ? 1.918 4.353 2.848 1.00 97.44 116 ILE A C 1
ATOM 836 O O . ILE A 1 116 ? 3.106 4.142 2.599 1.00 97.44 116 ILE A O 1
ATOM 840 N N . VAL A 1 117 ? 1.008 4.449 1.876 1.00 96.56 117 VAL A N 1
ATOM 841 C CA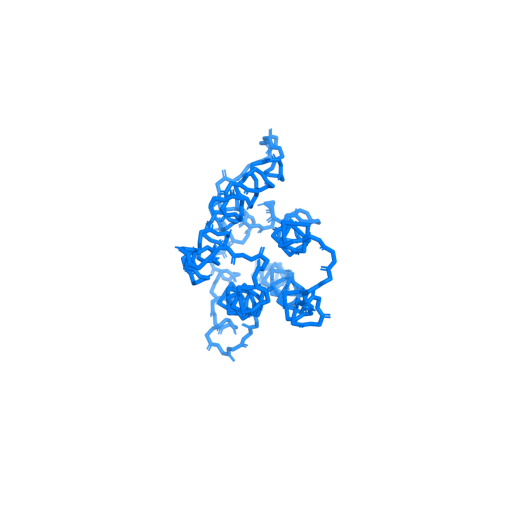 . VAL A 1 117 ? 1.337 4.232 0.459 1.00 96.56 117 VAL A CA 1
ATOM 842 C C . VAL A 1 117 ? 2.279 5.317 -0.068 1.00 96.56 117 VAL A C 1
ATOM 844 O O . VAL A 1 117 ? 3.252 5.008 -0.758 1.00 96.56 117 VAL A O 1
ATOM 847 N N . GLY A 1 118 ? 2.046 6.577 0.299 1.00 96.81 118 GLY A N 1
ATOM 848 C CA . GLY A 1 118 ? 2.875 7.717 -0.079 1.00 96.81 118 GLY A CA 1
ATOM 849 C C . GLY A 1 118 ? 4.292 7.627 0.482 1.00 96.81 118 GLY A C 1
ATOM 850 O O . GLY A 1 118 ? 5.254 7.857 -0.251 1.00 96.81 118 GLY A O 1
ATOM 851 N N . THR A 1 119 ? 4.460 7.219 1.743 1.00 97.00 119 THR A N 1
ATOM 852 C CA . THR A 1 119 ? 5.794 6.993 2.311 1.00 97.00 119 THR A CA 1
ATOM 853 C C . THR A 1 119 ? 6.485 5.790 1.679 1.00 97.00 119 THR A C 1
ATOM 855 O O . THR A 1 119 ? 7.681 5.872 1.403 1.00 97.00 119 THR A O 1
ATOM 858 N N . ALA A 1 120 ? 5.765 4.702 1.377 1.00 94.38 120 ALA A N 1
ATOM 859 C CA . ALA A 1 120 ? 6.346 3.577 0.643 1.00 94.38 120 ALA A CA 1
ATOM 860 C C . ALA A 1 120 ? 6.889 4.026 -0.716 1.00 94.38 120 ALA A C 1
ATOM 862 O O . ALA A 1 120 ? 8.033 3.734 -1.058 1.00 94.38 120 ALA A O 1
ATOM 863 N N . HIS A 1 121 ? 6.076 4.778 -1.461 1.00 92.69 121 HIS A N 1
ATOM 864 C CA . HIS A 1 121 ? 6.455 5.345 -2.745 1.00 92.69 121 HIS A CA 1
ATOM 865 C C . HIS A 1 121 ? 7.681 6.253 -2.610 1.00 92.69 121 HIS A C 1
ATOM 867 O O . HIS A 1 121 ? 8.654 6.062 -3.332 1.00 92.69 121 HIS A O 1
ATOM 873 N N . HIS A 1 122 ? 7.681 7.181 -1.647 1.00 93.44 122 HIS A N 1
ATOM 874 C CA . HIS A 1 122 ? 8.829 8.043 -1.375 1.00 93.44 122 HIS A CA 1
ATOM 875 C C . HIS A 1 122 ? 10.106 7.225 -1.149 1.00 93.44 122 HIS A C 1
ATOM 877 O O . HIS A 1 122 ? 11.081 7.427 -1.862 1.00 93.44 122 HIS A O 1
ATOM 883 N N . LEU A 1 123 ? 10.080 6.260 -0.225 1.00 92.88 123 LEU A N 1
ATOM 884 C CA . LEU A 1 123 ? 11.243 5.434 0.114 1.00 92.88 123 LEU A CA 1
ATOM 885 C C . LEU A 1 123 ? 11.721 4.565 -1.058 1.00 92.88 123 LEU A C 1
ATOM 887 O O . LEU A 1 123 ? 12.912 4.293 -1.170 1.00 92.88 123 LEU A O 1
ATOM 891 N N . LEU A 1 124 ? 10.818 4.133 -1.941 1.00 89.12 124 LEU A N 1
ATOM 892 C CA . LEU A 1 124 ? 11.179 3.410 -3.160 1.00 89.12 124 LEU A CA 1
ATOM 893 C C . LEU A 1 124 ? 11.863 4.315 -4.191 1.00 89.12 124 LEU A C 1
ATOM 895 O O . LEU A 1 124 ? 12.828 3.887 -4.818 1.00 89.12 124 LEU A O 1
ATOM 899 N N . MET A 1 125 ? 11.376 5.547 -4.363 1.00 88.62 125 MET A N 1
ATOM 900 C CA . MET A 1 125 ? 11.890 6.484 -5.370 1.00 88.62 125 MET A CA 1
ATOM 901 C C . MET A 1 125 ? 13.171 7.203 -4.929 1.00 88.62 125 MET A C 1
ATOM 903 O O . MET A 1 125 ? 13.909 7.705 -5.773 1.00 88.62 125 MET A O 1
ATOM 907 N N . THR A 1 126 ? 13.437 7.288 -3.623 1.00 88.69 126 THR A N 1
ATOM 908 C CA . THR A 1 126 ? 14.585 8.029 -3.073 1.00 88.69 126 THR A CA 1
ATOM 909 C C . THR A 1 126 ? 15.705 7.144 -2.547 1.00 88.69 126 THR A C 1
ATOM 911 O O . THR A 1 126 ? 16.665 7.666 -1.993 1.00 88.69 126 THR A O 1
ATOM 914 N N . SER A 1 127 ? 15.620 5.823 -2.705 1.00 84.88 127 SER A N 1
ATOM 915 C CA . SER A 1 127 ? 16.671 4.900 -2.269 1.00 84.88 127 SER A CA 1
ATOM 916 C C . SER A 1 127 ? 17.777 4.735 -3.322 1.00 84.88 127 SER A C 1
ATOM 918 O O . SER A 1 127 ? 17.591 5.008 -4.506 1.00 84.88 127 SER A O 1
ATOM 920 N N . TRP A 1 128 ? 18.952 4.281 -2.887 1.00 81.81 128 TRP A N 1
ATOM 921 C CA . TRP A 1 128 ? 20.140 4.072 -3.719 1.00 81.81 128 TRP A CA 1
ATOM 922 C C . TRP A 1 128 ? 20.968 2.880 -3.201 1.00 81.81 128 TRP A C 1
ATOM 924 O O . TRP A 1 128 ? 20.764 2.432 -2.068 1.00 81.81 128 TRP A O 1
ATOM 934 N N . PRO A 1 129 ? 21.920 2.342 -3.989 1.00 78.75 129 PRO A N 1
ATOM 935 C CA . PRO A 1 129 ? 22.806 1.275 -3.524 1.00 78.75 129 PRO A CA 1
ATOM 936 C C . PRO A 1 129 ? 23.581 1.674 -2.257 1.00 78.75 129 PRO A C 1
ATOM 938 O O . PRO A 1 129 ? 24.315 2.658 -2.258 1.00 78.75 129 PRO A O 1
ATOM 941 N N . GLY A 1 130 ? 23.422 0.906 -1.174 1.00 79.75 130 GLY A N 1
ATOM 942 C CA . GLY A 1 130 ? 24.037 1.197 0.129 1.00 79.75 130 GLY A CA 1
ATOM 943 C C . GLY A 1 130 ? 23.235 2.149 1.026 1.00 79.75 130 GLY A C 1
ATOM 944 O O . GLY A 1 130 ? 23.698 2.474 2.118 1.00 79.75 130 GLY A O 1
ATOM 945 N N . ALA A 1 131 ? 22.041 2.582 0.604 1.00 85.12 131 ALA A N 1
ATOM 946 C CA . ALA A 1 131 ? 21.116 3.299 1.475 1.00 85.12 131 ALA A CA 1
ATOM 947 C C . ALA A 1 131 ? 20.695 2.430 2.682 1.00 85.12 131 ALA A C 1
ATOM 949 O O . ALA A 1 131 ? 20.627 1.202 2.558 1.00 85.12 131 ALA A O 1
ATOM 950 N N . PRO A 1 132 ? 20.375 3.042 3.838 1.00 87.81 132 PRO A N 1
ATOM 951 C CA . PRO A 1 132 ? 19.810 2.325 4.978 1.00 87.81 132 PRO A CA 1
ATOM 952 C C . PRO A 1 132 ? 18.532 1.561 4.610 1.00 87.81 132 PRO A C 1
ATOM 954 O O . PRO A 1 132 ? 17.769 1.993 3.744 1.00 87.81 132 PRO A O 1
ATOM 957 N N . ASP A 1 133 ? 18.265 0.457 5.313 1.00 89.12 133 ASP A N 1
ATOM 958 C CA . ASP A 1 133 ? 17.026 -0.304 5.134 1.00 89.12 133 ASP A CA 1
ATOM 959 C C . ASP A 1 133 ? 15.795 0.598 5.399 1.00 89.12 133 ASP A C 1
ATOM 961 O O . ASP A 1 133 ? 15.695 1.192 6.482 1.00 89.12 133 ASP A O 1
ATOM 965 N N . PRO A 1 134 ? 14.848 0.734 4.448 1.00 91.25 134 PRO A N 1
ATOM 966 C CA . PRO A 1 134 ? 13.638 1.532 4.648 1.00 91.25 134 PRO A CA 1
ATOM 967 C C . PRO A 1 134 ? 12.637 0.894 5.625 1.00 91.25 134 PRO A C 1
ATOM 969 O O . PRO A 1 134 ? 11.787 1.601 6.172 1.00 91.25 134 PRO A O 1
ATOM 972 N N . ARG A 1 135 ? 12.719 -0.419 5.889 1.00 93.19 135 ARG A N 1
ATOM 973 C CA . ARG A 1 135 ? 11.706 -1.151 6.679 1.00 93.19 135 ARG A CA 1
ATOM 974 C C . ARG A 1 135 ? 11.515 -0.609 8.103 1.00 93.19 135 ARG A C 1
ATOM 976 O O . ARG A 1 135 ? 10.362 -0.422 8.490 1.00 93.19 135 ARG A O 1
ATOM 983 N N . PRO A 1 136 ? 12.566 -0.265 8.877 1.00 95.00 136 PRO A N 1
ATOM 984 C CA . PRO A 1 136 ? 12.389 0.307 10.213 1.00 95.00 136 PRO A CA 1
ATOM 985 C C . PRO A 1 136 ? 11.764 1.709 10.209 1.00 95.00 136 PRO A C 1
ATOM 987 O O . PRO A 1 136 ? 11.182 2.128 11.207 1.00 95.00 136 PRO A O 1
ATOM 990 N N . HIS A 1 137 ? 11.895 2.472 9.118 1.00 94.56 137 HIS A N 1
ATOM 991 C CA . HIS A 1 137 ? 11.208 3.760 8.973 1.00 94.56 137 HIS A CA 1
ATOM 992 C C . HIS A 1 137 ? 9.720 3.546 8.697 1.00 94.56 137 HIS A C 1
ATOM 994 O O . HIS A 1 137 ? 8.888 4.188 9.333 1.00 94.56 137 HIS A O 1
ATOM 1000 N N . MET A 1 138 ? 9.395 2.596 7.816 1.00 96.44 138 MET A N 1
ATOM 1001 C CA . MET A 1 138 ? 8.012 2.240 7.515 1.00 96.44 138 MET A CA 1
ATOM 1002 C C . MET A 1 138 ? 7.272 1.691 8.742 1.00 96.44 138 MET A C 1
ATOM 1004 O O . MET A 1 138 ? 6.196 2.183 9.058 1.00 96.44 138 MET A O 1
ATOM 1008 N N . ALA A 1 139 ? 7.856 0.739 9.474 1.00 96.38 139 ALA A N 1
ATOM 1009 C CA . ALA A 1 139 ? 7.206 0.152 10.650 1.00 96.38 139 ALA A CA 1
ATOM 1010 C C . ALA A 1 139 ? 6.922 1.196 11.747 1.00 96.38 139 ALA A C 1
ATOM 1012 O O . ALA A 1 139 ? 5.860 1.197 12.365 1.00 96.38 139 ALA A O 1
ATOM 1013 N N . ARG A 1 140 ? 7.844 2.152 11.950 1.00 96.56 140 ARG A N 1
ATOM 1014 C CA . ARG A 1 140 ? 7.623 3.281 12.870 1.00 96.56 140 ARG A CA 1
ATOM 1015 C C . ARG A 1 140 ? 6.487 4.193 12.416 1.00 96.56 140 ARG A C 1
ATOM 1017 O O . ARG A 1 140 ? 5.719 4.638 13.261 1.00 96.56 140 ARG A O 1
ATOM 1024 N N . LEU A 1 141 ? 6.388 4.474 11.115 1.00 97.31 141 LEU A N 1
ATOM 1025 C CA . LEU A 1 141 ? 5.276 5.249 10.566 1.00 97.31 141 LEU A CA 1
ATOM 1026 C C . LEU A 1 141 ? 3.947 4.527 10.800 1.00 97.31 141 LEU A C 1
ATOM 1028 O O . LEU A 1 141 ? 3.005 5.146 11.279 1.00 97.31 141 LEU A O 1
ATOM 1032 N N . VAL A 1 142 ? 3.876 3.232 10.476 1.00 97.12 142 VAL A N 1
ATOM 1033 C CA . VAL A 1 142 ? 2.657 2.433 10.649 1.00 97.12 142 VAL A CA 1
ATOM 1034 C C . VAL A 1 142 ? 2.204 2.461 12.103 1.00 97.12 142 VAL A C 1
ATOM 1036 O O . VAL A 1 142 ? 1.059 2.826 12.347 1.00 97.12 142 VAL A O 1
ATOM 1039 N N . ALA A 1 143 ? 3.097 2.160 13.052 1.00 95.44 143 ALA A N 1
ATOM 1040 C CA . ALA A 1 143 ? 2.790 2.214 14.481 1.00 95.44 143 ALA A CA 1
ATOM 1041 C C . ALA A 1 143 ? 2.283 3.603 14.904 1.00 95.44 143 ALA A C 1
ATOM 1043 O O . ALA A 1 143 ? 1.206 3.721 15.478 1.00 95.44 143 ALA A O 1
ATOM 1044 N N . ALA A 1 144 ? 2.993 4.671 14.523 1.00 96.31 144 ALA A N 1
ATOM 1045 C CA . ALA A 1 144 ? 2.594 6.034 14.863 1.00 96.31 144 ALA A CA 1
ATOM 1046 C C . ALA A 1 144 ? 1.198 6.402 14.333 1.00 96.31 144 ALA A C 1
ATOM 1048 O O . ALA A 1 144 ? 0.465 7.112 15.007 1.00 96.31 144 ALA A O 1
ATOM 1049 N N . LEU A 1 145 ? 0.816 5.930 13.145 1.00 95.06 145 LEU A N 1
ATOM 1050 C CA . LEU A 1 145 ? -0.473 6.264 12.533 1.00 95.06 145 LEU A CA 1
ATOM 1051 C C . LEU A 1 145 ? -1.662 5.482 13.106 1.00 95.06 145 LEU A C 1
ATOM 1053 O O . LEU A 1 145 ? -2.790 5.955 12.982 1.00 95.06 145 LEU A O 1
ATOM 1057 N N . VAL A 1 146 ? -1.440 4.294 13.676 1.00 89.31 146 VAL A N 1
ATOM 1058 C CA . VAL A 1 146 ? -2.524 3.444 14.211 1.00 89.31 146 VAL A CA 1
ATOM 1059 C C . VAL A 1 146 ? -2.643 3.470 15.728 1.00 89.31 146 VAL A C 1
ATOM 1061 O O . VAL A 1 146 ? -3.720 3.171 16.235 1.00 89.31 146 VAL A O 1
ATOM 1064 N N . ASP A 1 147 ? -1.572 3.843 16.429 1.00 81.44 147 ASP A N 1
ATOM 1065 C CA . ASP A 1 147 ? -1.548 3.972 17.890 1.00 81.44 147 ASP A CA 1
ATOM 1066 C C . ASP A 1 147 ? -1.905 5.4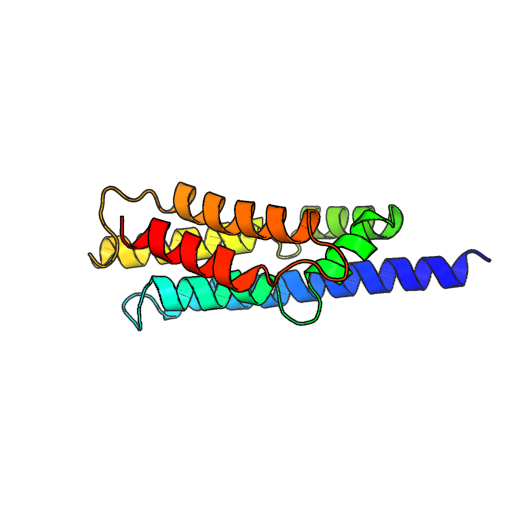03 18.365 1.00 81.44 147 ASP A C 1
ATOM 1068 O O . ASP A 1 147 ? -1.838 5.684 19.564 1.00 81.44 147 ASP A O 1
ATOM 1072 N N . SER A 1 148 ? -2.253 6.306 17.434 1.00 61.25 148 SER A N 1
ATOM 1073 C CA . SER A 1 148 ? -2.651 7.706 17.692 1.00 61.25 148 SER A CA 1
ATOM 1074 C C . SER A 1 148 ? -4.128 7.888 18.039 1.00 61.25 148 SER A C 1
ATOM 1076 O O . SER A 1 148 ? -4.977 7.137 17.505 1.00 61.25 148 SER A O 1
#

Radius of gyration: 16.39 Å; chains: 1; bounding box: 40×22×49 Å

pLDDT: mean 91.41, std 8.74, range [52.12, 98.69]

Foldseek 3Di:
DVVVVLVVLVVLLVVLLVLLLVLLVLLLCLLVCQVHDALLVSLLVSLCSCPPPNNLVSLVVCVVRVSSVVSNVVCVVVPRRHLVSSLVSQLNNQVSNVVVVNAPPPARSNVLSCQSSVLSVVCSNPDDVPDPDCSVVSSVSSCVRRVD